Protein AF-A0A2E6PZW2-F1 (afdb_monomer_lite)

Radius of gyration: 17.62 Å; chains: 1; bounding box: 40×20×48 Å

pLDDT: mean 92.81, std 9.89, range [55.97, 98.25]

Foldseek 3Di:
DQDLVRLVVLLVVLVVVVVVDPDDPVRVVVSVVSNVVSVVVNVVVVVVVVVVVVVVVVVVVVVD

Secondary structure (DSSP, 8-state):
---HHHHHHHHHHHHHHHHH----HHHHHHHHHHHHHHHHHHHHHHHHHHHHHHHHHHHHHH--

Structure (mmCIF, N/CA/C/O backbone):
data_AF-A0A2E6PZW2-F1
#
_entry.id   AF-A0A2E6PZW2-F1
#
loop_
_atom_site.group_PDB
_atom_site.id
_atom_site.type_symbol
_atom_site.label_atom_id
_atom_site.label_alt_id
_atom_site.label_comp_id
_atom_site.label_asym_id
_atom_site.label_entity_id
_atom_site.label_seq_id
_atom_site.pdbx_PDB_ins_code
_atom_site.Cartn_x
_atom_site.Cartn_y
_atom_site.Cartn_z
_atom_site.occupancy
_atom_site.B_iso_or_equiv
_atom_site.auth_seq_id
_atom_site.auth_comp_id
_atom_site.auth_asym_id
_atom_site.auth_atom_id
_atom_site.pdbx_PDB_model_num
ATOM 1 N N . MET A 1 1 ? -6.799 -10.855 -8.878 1.00 70.69 1 MET A N 1
AT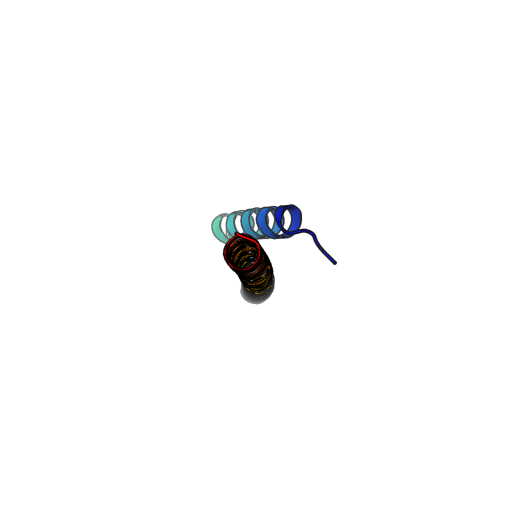OM 2 C CA . MET A 1 1 ? -5.669 -10.013 -8.437 1.00 70.69 1 MET A CA 1
ATOM 3 C C . MET A 1 1 ? -6.128 -8.574 -8.581 1.00 70.69 1 MET A C 1
ATOM 5 O O . MET A 1 1 ? -6.685 -8.267 -9.626 1.00 70.69 1 MET A O 1
ATOM 9 N N . MET A 1 2 ? -6.030 -7.765 -7.526 1.00 84.50 2 MET A N 1
ATOM 10 C CA . MET A 1 2 ? -6.367 -6.334 -7.582 1.00 84.50 2 MET A CA 1
ATOM 11 C C . MET A 1 2 ? -5.267 -5.599 -8.359 1.00 84.50 2 MET A C 1
ATOM 13 O O . MET A 1 2 ? -4.106 -5.983 -8.228 1.00 84.50 2 MET A O 1
ATOM 17 N N . LYS A 1 3 ? -5.614 -4.607 -9.182 1.00 94.94 3 LYS A N 1
ATOM 18 C CA . LYS A 1 3 ? -4.632 -3.824 -9.957 1.00 94.94 3 LYS A CA 1
ATOM 19 C C . LYS A 1 3 ? -3.937 -2.777 -9.081 1.00 94.94 3 LYS A C 1
ATOM 21 O O . LYS A 1 3 ? -4.552 -2.292 -8.135 1.00 94.94 3 LYS A O 1
ATOM 26 N N . TYR A 1 4 ? -2.732 -2.338 -9.458 1.00 95.56 4 TYR A N 1
ATOM 27 C CA . TYR A 1 4 ? -2.001 -1.256 -8.778 1.00 95.56 4 TYR A CA 1
ATOM 28 C C . TYR A 1 4 ? -2.868 -0.024 -8.472 1.00 95.56 4 TYR A C 1
ATOM 30 O O . TYR A 1 4 ? -2.935 0.440 -7.338 1.00 95.56 4 TYR A O 1
ATOM 38 N N . THR A 1 5 ? -3.587 0.493 -9.473 1.00 95.94 5 THR A N 1
ATOM 39 C CA . THR A 1 5 ? -4.425 1.694 -9.315 1.00 95.94 5 THR A CA 1
ATOM 40 C C . THR A 1 5 ? -5.620 1.469 -8.390 1.00 95.94 5 THR A C 1
ATOM 42 O O . THR A 1 5 ? -6.036 2.385 -7.688 1.00 95.94 5 THR A O 1
ATOM 45 N N . GLU A 1 6 ? -6.163 0.252 -8.362 1.00 97.62 6 GLU A N 1
ATOM 46 C CA . GLU A 1 6 ? -7.243 -0.130 -7.450 1.00 97.62 6 GLU A CA 1
ATOM 47 C C . GLU A 1 6 ? -6.721 -0.257 -6.014 1.00 97.62 6 GLU A C 1
ATOM 49 O O . GLU A 1 6 ? -7.371 0.219 -5.086 1.00 97.62 6 GLU A O 1
ATOM 54 N N . ALA A 1 7 ? -5.528 -0.833 -5.834 1.00 97.44 7 ALA A N 1
ATOM 55 C CA . ALA A 1 7 ? -4.868 -0.936 -4.536 1.00 97.44 7 ALA A CA 1
ATOM 56 C C . ALA A 1 7 ? -4.523 0.446 -3.968 1.00 97.44 7 ALA A C 1
ATOM 58 O O . ALA A 1 7 ? -4.809 0.711 -2.804 1.00 97.44 7 ALA A O 1
ATOM 59 N N . MET A 1 8 ? -3.992 1.350 -4.797 1.00 97.56 8 MET A N 1
ATOM 60 C CA . MET A 1 8 ? -3.726 2.738 -4.408 1.00 97.56 8 MET A CA 1
ATOM 61 C C . MET A 1 8 ? -4.996 3.463 -3.974 1.00 97.56 8 MET A C 1
ATOM 63 O O . MET A 1 8 ? -5.016 4.057 -2.900 1.00 97.56 8 MET A O 1
ATOM 67 N N . LYS A 1 9 ? -6.078 3.341 -4.750 1.00 98.12 9 LYS A N 1
ATOM 68 C CA . LYS A 1 9 ? -7.363 3.933 -4.375 1.00 98.12 9 LYS A CA 1
ATOM 69 C C . LYS A 1 9 ? -7.879 3.380 -3.044 1.00 98.12 9 LYS A C 1
ATOM 71 O O . LYS A 1 9 ? -8.336 4.138 -2.200 1.00 98.12 9 LYS A O 1
ATOM 76 N N . ARG A 1 10 ? -7.765 2.067 -2.819 1.00 98.06 10 ARG A N 1
ATOM 77 C CA . ARG A 1 10 ? -8.183 1.471 -1.545 1.00 98.06 10 ARG A CA 1
ATOM 78 C C . ARG A 1 10 ? -7.337 1.970 -0.371 1.00 98.06 10 ARG A C 1
ATOM 80 O O . ARG A 1 10 ? -7.884 2.181 0.705 1.00 98.06 10 ARG A O 1
ATOM 87 N N . ILE A 1 11 ? -6.034 2.176 -0.562 1.00 98.06 11 ILE A N 1
ATOM 88 C CA . ILE A 1 11 ? -5.169 2.771 0.467 1.00 98.06 11 ILE A CA 1
ATOM 89 C C . ILE A 1 11 ? -5.634 4.197 0.800 1.00 98.06 11 ILE A C 1
ATOM 91 O O . ILE A 1 11 ? -5.724 4.531 1.978 1.00 98.06 11 ILE A O 1
ATOM 95 N N . GLU A 1 12 ? -5.963 5.017 -0.201 1.00 98.12 12 GLU A N 1
ATOM 96 C CA . GLU A 1 12 ? -6.505 6.370 0.007 1.00 98.12 12 GLU A CA 1
ATOM 97 C C . GLU A 1 12 ? -7.821 6.340 0.798 1.00 98.12 12 GLU A C 1
ATOM 99 O O . GLU A 1 12 ? -7.978 7.094 1.760 1.00 98.12 12 GLU A O 1
ATOM 104 N N . ASP A 1 13 ? -8.727 5.422 0.449 1.00 98.06 13 ASP A N 1
ATOM 105 C CA . ASP A 1 13 ? -9.988 5.225 1.170 1.00 98.06 13 ASP A CA 1
ATOM 106 C C . ASP A 1 13 ? -9.728 4.834 2.639 1.00 98.06 13 ASP A C 1
ATOM 108 O O . ASP A 1 13 ? -10.294 5.436 3.549 1.00 98.06 13 ASP A O 1
ATOM 112 N N . ILE A 1 14 ? -8.814 3.886 2.890 1.00 97.81 14 ILE A N 1
ATOM 113 C CA . ILE A 1 14 ? -8.422 3.466 4.247 1.00 97.81 14 ILE A CA 1
ATOM 114 C C . ILE A 1 14 ? -7.868 4.642 5.055 1.00 97.81 14 ILE A C 1
ATOM 116 O O . ILE A 1 14 ? -8.245 4.818 6.212 1.00 97.81 14 ILE A O 1
ATOM 120 N N . VAL A 1 15 ? -6.980 5.450 4.469 1.00 97.62 15 VAL A N 1
ATOM 121 C CA . VAL A 1 15 ? -6.423 6.634 5.143 1.00 97.62 15 VAL A CA 1
ATOM 122 C C . VAL A 1 15 ? -7.540 7.607 5.504 1.00 97.62 15 VAL A C 1
ATOM 124 O O . VAL A 1 15 ? -7.601 8.057 6.646 1.00 97.62 15 VAL A O 1
ATOM 127 N N . SER A 1 16 ? -8.463 7.868 4.577 1.00 97.12 16 SER A N 1
ATOM 128 C CA . SER A 1 16 ? -9.600 8.754 4.827 1.00 97.12 16 SER A CA 1
ATOM 129 C C . SER A 1 16 ? -10.500 8.238 5.956 1.00 97.12 16 SER A C 1
ATOM 131 O O . SER A 1 16 ? -10.896 9.015 6.828 1.00 97.12 16 SER A O 1
ATOM 133 N N . GLU A 1 17 ? -10.790 6.935 5.985 1.00 95.94 17 GLU A N 1
ATOM 134 C CA . GLU A 1 17 ? -11.587 6.311 7.047 1.00 95.94 17 GLU A CA 1
ATOM 135 C C . GLU A 1 17 ? -10.874 6.403 8.411 1.00 95.94 17 GLU A C 1
ATOM 137 O O . GLU A 1 17 ? -11.494 6.786 9.407 1.00 95.94 17 GLU A O 1
ATOM 142 N N . LEU A 1 18 ? -9.561 6.154 8.457 1.00 95.75 18 LEU A N 1
ATOM 143 C CA . LEU A 1 18 ? -8.748 6.279 9.673 1.00 95.75 18 LEU A CA 1
ATOM 144 C C . LEU A 1 18 ? -8.684 7.723 10.199 1.00 95.75 18 LEU A C 1
ATOM 146 O O . LEU A 1 18 ? -8.799 7.938 11.407 1.00 95.75 18 LEU A O 1
ATOM 150 N N . GLU A 1 19 ? -8.530 8.710 9.313 1.00 95.81 19 GLU A N 1
ATOM 151 C CA . GLU A 1 19 ? -8.502 10.139 9.660 1.00 95.81 19 GLU A CA 1
ATOM 152 C C . GLU A 1 19 ? -9.862 10.655 10.141 1.00 95.81 19 GLU A C 1
ATOM 154 O O . GLU A 1 19 ? -9.921 11.528 11.011 1.00 95.81 19 GLU A O 1
ATOM 159 N N . SER A 1 20 ? -10.958 10.101 9.612 1.00 94.88 20 SER A N 1
ATOM 160 C CA . SER A 1 20 ? -12.318 10.471 10.021 1.00 94.88 20 SER A CA 1
ATOM 161 C C . SER A 1 20 ? -12.628 10.093 11.477 1.00 94.88 20 SER A C 1
ATOM 163 O O . SER A 1 20 ? -13.461 10.732 12.127 1.00 94.88 20 SER A O 1
ATOM 165 N N . GLY A 1 21 ? -11.916 9.097 12.015 1.00 89.94 21 GLY A N 1
ATOM 166 C CA . GLY A 1 21 ? -12.127 8.574 13.359 1.00 89.94 21 GLY A CA 1
ATOM 167 C C . GLY A 1 21 ? -13.473 7.857 13.518 1.00 89.94 21 GLY A C 1
ATOM 168 O O . GLY A 1 21 ? -14.132 7.480 12.558 1.00 89.94 21 GLY A O 1
ATOM 169 N N . GLY A 1 22 ? -13.885 7.611 14.766 1.00 92.75 22 GLY A N 1
ATOM 170 C CA . GLY A 1 22 ? -15.157 6.931 15.069 1.00 92.75 22 GLY A CA 1
ATOM 171 C C . GLY A 1 22 ? -15.139 5.404 14.916 1.00 92.75 22 GLY A C 1
ATOM 172 O O . GLY A 1 22 ? -16.124 4.752 15.255 1.00 92.75 22 GLY A O 1
ATOM 173 N N . LEU A 1 23 ? -14.016 4.833 14.482 1.00 94.69 23 LEU A N 1
ATOM 174 C CA . LEU A 1 23 ? -13.786 3.394 14.415 1.00 94.69 23 LEU A CA 1
ATOM 175 C C . LEU A 1 23 ? -13.420 2.821 15.787 1.00 94.69 23 LEU A C 1
ATOM 177 O O . LEU A 1 23 ? -12.732 3.454 16.596 1.00 94.69 23 LEU A O 1
ATOM 181 N N . SER A 1 24 ? -13.845 1.589 16.046 1.00 97.44 24 SER A N 1
ATOM 182 C CA . SER A 1 24 ? -13.353 0.825 17.188 1.00 97.44 24 SER A CA 1
ATOM 183 C C . SER A 1 24 ? -11.891 0.420 16.989 1.00 97.44 24 SER A C 1
ATOM 185 O O . SER A 1 24 ? -11.404 0.294 15.868 1.00 97.44 24 SER A O 1
ATOM 187 N N . LEU A 1 25 ? -11.192 0.114 18.087 1.00 96.00 25 LEU A N 1
ATOM 188 C CA . LEU A 1 25 ? -9.800 -0.347 18.036 1.00 96.00 25 LEU A CA 1
ATOM 189 C C . LEU A 1 25 ? -9.605 -1.544 17.087 1.00 96.00 25 LEU A C 1
ATOM 191 O O . LEU A 1 25 ? -8.611 -1.610 16.374 1.00 96.00 25 LEU A O 1
ATOM 195 N N . ASN A 1 26 ? -10.550 -2.487 17.071 1.00 97.44 26 ASN A N 1
ATOM 196 C CA . ASN A 1 26 ? -10.477 -3.668 16.209 1.00 97.44 26 ASN A CA 1
ATOM 197 C C . ASN A 1 26 ? -10.606 -3.292 14.724 1.00 97.44 26 ASN A C 1
ATOM 199 O O . ASN A 1 26 ? -9.845 -3.785 13.897 1.00 97.44 26 ASN A O 1
ATOM 203 N N . GLU A 1 27 ? -11.527 -2.388 14.387 1.00 97.06 27 GLU A N 1
ATOM 204 C CA . GLU A 1 27 ? -11.688 -1.888 13.016 1.00 97.06 27 GLU A CA 1
ATOM 205 C C . GLU A 1 27 ? -10.446 -1.126 12.552 1.00 97.06 27 GLU A C 1
ATOM 207 O O . GLU A 1 27 ? -9.932 -1.407 11.471 1.00 97.06 27 GLU A O 1
ATOM 212 N N . THR A 1 28 ? -9.899 -0.257 13.405 1.00 96.88 28 THR A N 1
ATOM 213 C CA . THR A 1 28 ? -8.647 0.460 13.137 1.00 96.88 28 THR A CA 1
ATOM 214 C C . THR A 1 28 ? -7.485 -0.497 12.868 1.00 96.88 28 THR A C 1
ATOM 216 O O . THR A 1 28 ? -6.724 -0.292 11.924 1.00 96.88 28 THR A O 1
ATOM 219 N N . LEU A 1 29 ? -7.354 -1.568 13.660 1.00 97.75 29 LEU A N 1
ATOM 220 C CA . LEU A 1 29 ? -6.311 -2.579 13.456 1.00 97.75 29 LEU A CA 1
ATOM 221 C C . LEU A 1 29 ? -6.478 -3.312 12.121 1.00 97.75 29 LEU A C 1
ATOM 223 O O . LEU A 1 29 ? -5.505 -3.456 11.386 1.00 97.75 29 LEU A O 1
ATOM 227 N N . LYS A 1 30 ? -7.704 -3.710 11.767 1.00 98.06 30 LYS A N 1
ATOM 228 C CA . LYS A 1 30 ? -7.985 -4.368 10.480 1.00 98.06 30 LYS A CA 1
ATOM 229 C C . LYS A 1 30 ? -7.666 -3.473 9.287 1.00 98.06 30 LYS A C 1
ATOM 231 O O . LYS A 1 30 ? -7.075 -3.938 8.319 1.00 98.06 30 LYS A O 1
ATOM 236 N N . MET A 1 31 ? -8.041 -2.199 9.361 1.00 97.69 31 MET A N 1
ATOM 237 C CA . MET A 1 31 ? -7.730 -1.219 8.320 1.00 97.69 31 MET A CA 1
ATOM 238 C C . MET A 1 31 ? -6.231 -1.017 8.150 1.00 97.69 31 MET A C 1
ATOM 240 O O . MET A 1 31 ? -5.732 -0.956 7.028 1.00 97.69 31 MET A O 1
ATOM 244 N N . PHE A 1 32 ? -5.503 -0.942 9.262 1.00 96.38 32 PHE A N 1
ATOM 245 C CA . PHE A 1 32 ? -4.055 -0.819 9.233 1.00 96.38 32 PHE A CA 1
ATOM 246 C C . PHE A 1 32 ? -3.381 -2.047 8.604 1.00 96.38 32 PHE A C 1
ATOM 248 O O . PHE A 1 32 ? -2.478 -1.894 7.776 1.00 96.38 32 PHE A O 1
ATOM 255 N N . GLU A 1 33 ? -3.81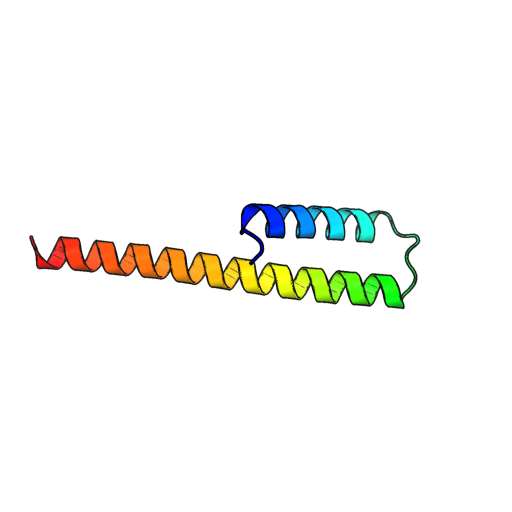7 -3.255 8.970 1.00 98.19 33 GLU A N 1
ATOM 256 C CA . GLU A 1 33 ? -3.336 -4.505 8.368 1.00 98.19 33 GLU A CA 1
ATOM 257 C C . GLU A 1 33 ? -3.616 -4.539 6.860 1.00 98.19 33 GLU A C 1
ATOM 259 O O . GLU A 1 33 ? -2.696 -4.760 6.071 1.00 98.19 33 GLU A O 1
ATOM 264 N N . GLU A 1 34 ? -4.849 -4.228 6.447 1.00 98.12 34 GLU A N 1
ATOM 265 C CA . GLU A 1 34 ? -5.231 -4.174 5.032 1.00 98.12 34 GLU A CA 1
ATOM 266 C C . GLU A 1 34 ? -4.363 -3.174 4.252 1.00 98.12 34 GLU A C 1
ATOM 268 O O . GLU A 1 34 ? -3.791 -3.517 3.215 1.00 98.12 34 GLU A O 1
ATOM 273 N N . GLY A 1 35 ? -4.217 -1.949 4.763 1.00 97.88 35 GLY A N 1
ATOM 274 C CA . GLY A 1 35 ? -3.413 -0.909 4.124 1.00 97.88 35 GLY A CA 1
ATOM 275 C C . GLY A 1 35 ? -1.936 -1.294 4.020 1.00 97.88 35 GLY A C 1
ATOM 276 O O . GLY A 1 35 ? -1.305 -1.057 2.988 1.00 97.88 35 GLY A O 1
ATOM 277 N N . SER A 1 36 ? -1.389 -1.945 5.049 1.00 97.88 36 SER A N 1
ATOM 278 C CA . SER A 1 36 ? 0.001 -2.418 5.064 1.00 97.88 36 SER A CA 1
ATOM 279 C C . SER A 1 36 ? 0.255 -3.497 4.011 1.00 97.88 36 SER A C 1
ATOM 281 O O . SER A 1 36 ? 1.270 -3.450 3.306 1.00 97.88 36 SER A O 1
ATOM 283 N N . ASP A 1 37 ? -0.677 -4.437 3.866 1.00 98.19 37 ASP A N 1
ATOM 284 C CA . ASP A 1 37 ? -0.609 -5.503 2.867 1.00 98.19 37 ASP A CA 1
ATOM 285 C C . ASP A 1 37 ? -0.743 -4.964 1.440 1.00 98.19 37 ASP A C 1
ATOM 287 O O . ASP A 1 37 ? 0.010 -5.370 0.548 1.00 98.19 37 ASP A O 1
ATOM 291 N N . LEU A 1 38 ? -1.665 -4.026 1.209 1.00 98.25 38 LEU A N 1
ATOM 292 C CA . LEU A 1 38 ? -1.811 -3.355 -0.084 1.00 98.25 38 LEU A CA 1
ATOM 293 C C . LEU A 1 38 ? -0.539 -2.586 -0.449 1.00 98.25 38 LEU A C 1
ATOM 295 O O . LEU A 1 38 ? -0.023 -2.739 -1.555 1.00 98.25 38 LEU A O 1
ATOM 299 N N . LEU A 1 39 ? 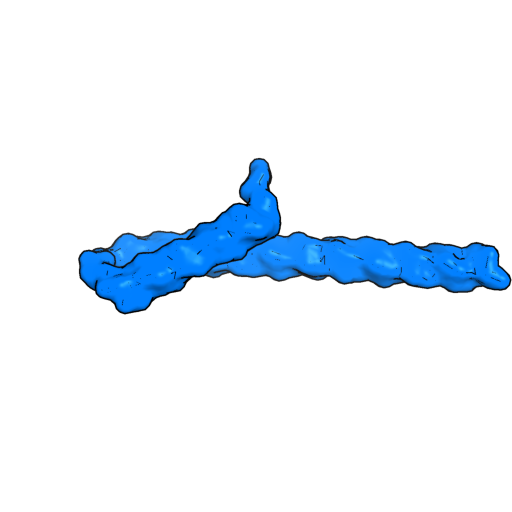0.021 -1.830 0.496 1.00 97.62 39 LEU A N 1
ATOM 300 C CA . LEU A 1 39 ? 1.244 -1.064 0.278 1.00 97.62 39 LEU A CA 1
ATOM 301 C C . LEU A 1 39 ? 2.441 -1.973 -0.031 1.00 97.62 39 LEU A C 1
ATOM 303 O O . LEU A 1 39 ? 3.264 -1.647 -0.889 1.00 97.62 39 LEU A O 1
ATOM 307 N N . LYS A 1 40 ? 2.544 -3.125 0.643 1.00 97.44 40 LYS A N 1
ATOM 308 C CA . LYS A 1 40 ? 3.570 -4.130 0.343 1.00 97.44 40 LYS A CA 1
ATOM 309 C C . LYS A 1 40 ? 3.456 -4.625 -1.099 1.00 97.44 40 LYS A C 1
ATOM 311 O O . LYS A 1 40 ? 4.462 -4.637 -1.800 1.00 97.44 40 LYS A O 1
ATOM 316 N N . ARG A 1 41 ? 2.248 -4.956 -1.553 1.00 96.12 41 ARG A N 1
ATOM 317 C CA . ARG A 1 41 ? 2.010 -5.410 -2.933 1.00 96.12 41 ARG A CA 1
ATOM 318 C C . ARG A 1 41 ? 2.356 -4.342 -3.964 1.00 96.12 41 ARG A C 1
ATOM 320 O O . ARG A 1 41 ? 3.008 -4.656 -4.951 1.00 96.12 41 ARG A O 1
ATOM 327 N N . CYS A 1 42 ? 1.966 -3.089 -3.725 1.00 97.12 42 CYS A N 1
ATOM 328 C CA . CYS A 1 42 ? 2.304 -1.986 -4.625 1.00 97.12 42 CYS A CA 1
ATOM 329 C C . CYS A 1 42 ? 3.823 -1.839 -4.794 1.00 97.12 42 CYS A C 1
ATOM 331 O O . CYS A 1 42 ? 4.292 -1.656 -5.913 1.00 97.12 42 CYS A O 1
ATOM 333 N N . ARG A 1 43 ? 4.597 -1.966 -3.705 1.00 97.25 43 ARG A N 1
ATOM 334 C CA . ARG A 1 43 ? 6.068 -1.953 -3.777 1.00 97.25 43 ARG A CA 1
ATOM 335 C C . ARG A 1 43 ? 6.617 -3.116 -4.598 1.00 97.25 43 ARG A C 1
ATOM 337 O O . ARG A 1 43 ? 7.440 -2.887 -5.471 1.00 97.25 43 ARG A O 1
ATOM 344 N N . GLU A 1 44 ? 6.124 -4.331 -4.366 1.00 96.56 44 GLU A N 1
ATOM 345 C CA . GLU A 1 44 ? 6.550 -5.518 -5.122 1.00 96.56 44 GLU A CA 1
ATOM 346 C C . GLU A 1 44 ? 6.248 -5.393 -6.627 1.00 96.56 44 GLU A C 1
ATOM 348 O O . GLU A 1 44 ? 7.023 -5.871 -7.454 1.00 96.56 44 GLU A O 1
ATOM 353 N N . GLU A 1 45 ? 5.132 -4.760 -7.000 1.00 96.19 45 GLU A N 1
ATOM 354 C CA . GLU A 1 45 ? 4.779 -4.514 -8.404 1.00 96.19 45 GLU A CA 1
ATOM 355 C C . GLU A 1 45 ? 5.697 -3.463 -9.049 1.00 96.19 45 GLU A C 1
ATOM 357 O O . GLU A 1 45 ? 6.136 -3.650 -10.185 1.00 96.19 45 GLU A O 1
ATOM 362 N N . ILE A 1 46 ? 6.042 -2.400 -8.314 1.00 97.31 46 ILE A N 1
ATOM 363 C CA . ILE A 1 46 ? 7.003 -1.382 -8.764 1.00 97.31 46 ILE A CA 1
ATOM 364 C C . ILE A 1 46 ? 8.389 -2.000 -8.958 1.00 97.31 46 ILE A C 1
ATOM 366 O O . ILE A 1 46 ? 8.964 -1.845 -10.030 1.00 97.31 46 ILE A O 1
ATOM 370 N N . GLU A 1 47 ? 8.893 -2.758 -7.983 1.00 97.31 47 GLU A N 1
ATOM 371 C CA . GLU A 1 47 ? 10.203 -3.420 -8.070 1.00 97.31 47 GLU A CA 1
ATOM 372 C C . GLU A 1 47 ? 10.287 -4.358 -9.287 1.00 97.31 47 GLU A C 1
ATOM 374 O O . GLU A 1 47 ? 11.298 -4.411 -9.989 1.00 97.31 47 GLU A O 1
ATOM 379 N N . GLN A 1 48 ? 9.206 -5.085 -9.587 1.00 95.94 48 GLN A N 1
ATOM 380 C CA . GLN A 1 48 ? 9.135 -5.931 -10.782 1.00 95.94 48 GLN A CA 1
ATOM 381 C C . GLN A 1 48 ? 9.142 -5.115 -12.077 1.00 95.94 48 GLN A C 1
ATOM 383 O O . GLN A 1 48 ? 9.764 -5.531 -13.059 1.00 95.94 48 GLN A O 1
ATOM 388 N N . ALA A 1 49 ? 8.453 -3.974 -12.100 1.00 95.75 49 ALA A N 1
ATOM 389 C CA . ALA A 1 49 ? 8.448 -3.081 -13.250 1.00 95.75 49 ALA A CA 1
ATOM 390 C C . ALA A 1 49 ? 9.832 -2.455 -13.484 1.00 95.75 49 ALA A C 1
ATOM 392 O O . ALA A 1 49 ? 10.298 -2.445 -14.622 1.00 95.75 49 ALA A O 1
ATOM 393 N N . GLU A 1 50 ? 10.504 -2.002 -12.423 1.00 96.62 50 GLU A N 1
ATOM 394 C CA . GLU A 1 50 ? 11.869 -1.464 -12.469 1.00 96.62 50 GLU A CA 1
ATOM 395 C C . GLU A 1 50 ? 12.852 -2.508 -12.997 1.00 96.62 50 GLU A C 1
ATOM 397 O O . GLU A 1 5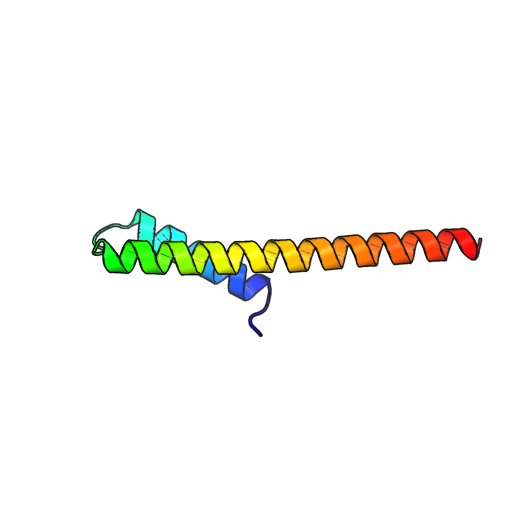0 ? 13.542 -2.256 -13.983 1.00 96.62 50 GLU A O 1
ATOM 402 N N . LYS A 1 51 ? 12.822 -3.727 -12.445 1.00 96.62 51 LYS A N 1
ATOM 403 C CA . LYS A 1 51 ? 13.668 -4.825 -12.923 1.00 96.62 51 LYS A CA 1
ATOM 404 C C . LYS A 1 51 ? 13.464 -5.108 -14.411 1.00 96.62 51 LYS A C 1
ATOM 406 O O . LYS A 1 51 ? 14.424 -5.301 -15.145 1.00 96.62 51 LYS A O 1
ATOM 411 N N . LYS A 1 52 ? 12.211 -5.114 -14.873 1.00 95.50 52 LYS A N 1
ATOM 412 C CA . LYS A 1 52 ? 11.904 -5.336 -16.290 1.00 95.50 52 LYS A CA 1
ATOM 413 C C . LYS A 1 52 ? 12.460 -4.223 -17.182 1.00 95.50 52 LYS A C 1
ATOM 415 O O . LYS A 1 52 ? 12.844 -4.501 -18.313 1.00 95.50 52 LYS A O 1
ATOM 420 N N . ILE A 1 53 ? 12.473 -2.980 -16.706 1.00 96.00 53 ILE A N 1
ATOM 421 C CA . ILE A 1 53 ? 13.083 -1.858 -17.428 1.00 96.00 53 ILE A CA 1
ATOM 422 C C . ILE A 1 53 ? 14.599 -2.049 -17.510 1.00 96.00 53 ILE A C 1
ATOM 424 O O . ILE A 1 53 ? 15.163 -1.866 -18.585 1.00 96.00 53 ILE A O 1
ATOM 428 N N . ASP A 1 54 ? 15.246 -2.445 -16.416 1.00 94.75 54 ASP A N 1
ATOM 429 C CA . ASP A 1 54 ? 16.693 -2.680 -16.395 1.00 94.75 54 ASP A CA 1
ATOM 430 C C . ASP A 1 54 ? 17.103 -3.836 -17.319 1.00 94.75 54 ASP A C 1
ATOM 432 O O . ASP A 1 54 ? 18.043 -3.684 -18.098 1.00 94.75 54 ASP A O 1
ATOM 436 N N . ASP A 1 55 ? 16.352 -4.942 -17.312 1.00 94.12 55 ASP A N 1
ATOM 437 C CA . ASP A 1 55 ? 16.583 -6.082 -18.208 1.00 94.12 55 ASP A CA 1
ATOM 438 C C . ASP A 1 55 ? 16.498 -5.663 -19.692 1.00 94.12 55 ASP A C 1
ATOM 440 O O . ASP A 1 55 ? 17.325 -6.082 -20.500 1.00 94.12 55 ASP A O 1
ATOM 444 N N . LEU A 1 56 ? 15.534 -4.802 -20.053 1.00 92.56 56 LEU A N 1
ATOM 445 C CA . LEU A 1 56 ? 15.394 -4.282 -21.423 1.00 92.56 56 LEU A CA 1
ATOM 446 C C . LEU A 1 56 ? 16.553 -3.358 -21.823 1.00 92.56 56 LEU A C 1
ATOM 448 O O . LEU A 1 56 ? 17.002 -3.386 -22.966 1.00 92.56 56 LEU A O 1
ATOM 452 N N . ARG A 1 57 ? 17.059 -2.543 -20.891 1.00 90.31 57 ARG A N 1
ATOM 453 C CA . ARG A 1 57 ? 18.202 -1.653 -21.158 1.00 90.31 57 ARG A CA 1
ATOM 454 C C . ARG A 1 57 ? 19.486 -2.441 -21.384 1.00 90.31 57 ARG A C 1
ATOM 456 O O . ARG A 1 57 ? 20.250 -2.092 -22.272 1.00 90.31 57 ARG A O 1
ATOM 463 N N . LEU A 1 58 ? 19.697 -3.505 -20.609 1.00 82.75 58 LEU A N 1
ATOM 464 C CA . LEU A 1 58 ? 20.843 -4.397 -20.780 1.00 82.75 58 LEU A CA 1
ATOM 465 C C . LEU A 1 58 ? 20.788 -5.137 -22.123 1.00 82.75 58 LEU A C 1
ATOM 467 O O . LEU A 1 58 ? 21.814 -5.239 -22.787 1.00 82.75 58 LEU A O 1
ATOM 471 N N . SER A 1 59 ? 19.607 -5.593 -22.563 1.00 77.50 59 SER A N 1
ATOM 472 C CA . SER A 1 59 ? 19.481 -6.237 -23.878 1.00 77.50 59 SER A CA 1
ATOM 473 C C . SER A 1 59 ? 19.763 -5.285 -25.042 1.00 77.50 59 SER A C 1
ATOM 475 O O . SER A 1 59 ? 20.401 -5.684 -26.010 1.00 77.5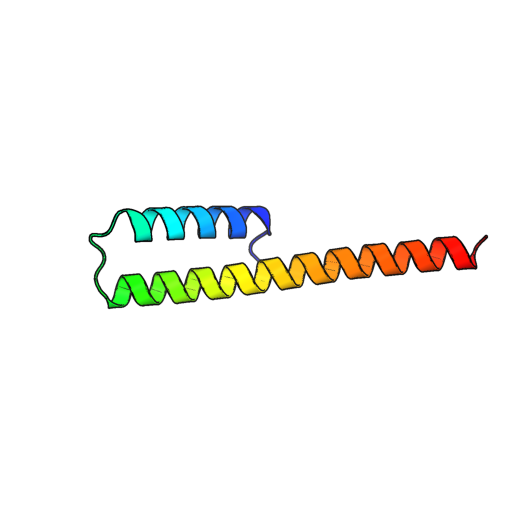0 59 SER A O 1
ATOM 477 N N . ASP A 1 60 ? 19.347 -4.019 -24.937 1.00 72.75 60 ASP A N 1
ATOM 478 C CA . ASP A 1 60 ? 19.595 -3.016 -25.983 1.00 72.75 60 ASP A CA 1
ATOM 479 C C . ASP A 1 60 ? 21.094 -2.654 -26.113 1.00 72.75 60 ASP A C 1
ATOM 481 O O . ASP A 1 60 ? 21.528 -2.207 -27.173 1.00 72.75 60 ASP A O 1
ATOM 485 N N . GLU A 1 61 ? 21.891 -2.843 -25.052 1.00 68.19 61 GLU A N 1
ATOM 486 C CA . GLU A 1 61 ? 23.344 -2.607 -25.041 1.00 68.19 61 GLU A CA 1
ATOM 487 C C . GLU A 1 61 ? 24.161 -3.807 -25.561 1.00 68.19 61 GLU A C 1
ATOM 489 O O . GLU A 1 61 ? 25.267 -3.607 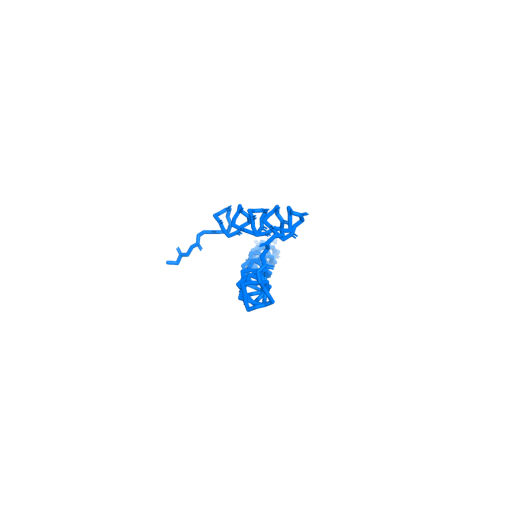-26.059 1.00 68.19 61 GLU A O 1
ATOM 494 N N . GLU A 1 62 ? 23.645 -5.039 -25.470 1.00 62.56 62 GLU A N 1
ATOM 495 C CA . GLU A 1 62 ? 24.311 -6.251 -25.986 1.00 62.56 62 GLU A CA 1
ATOM 496 C C . GLU A 1 62 ? 24.125 -6.446 -27.503 1.00 62.56 62 GLU A C 1
ATOM 498 O O . GLU A 1 62 ? 24.966 -7.077 -28.150 1.00 62.56 62 GLU A O 1
ATOM 503 N N . ASP A 1 63 ? 23.054 -5.886 -28.074 1.00 58.62 63 ASP A N 1
ATOM 504 C CA . ASP A 1 63 ? 22.749 -5.924 -29.513 1.00 58.62 63 ASP A CA 1
ATOM 505 C C . ASP A 1 63 ? 23.353 -4.736 -30.310 1.00 58.62 63 ASP A C 1
ATOM 507 O O . ASP A 1 63 ? 23.203 -4.680 -31.538 1.00 58.62 63 ASP A O 1
ATOM 511 N N . ALA A 1 64 ? 24.031 -3.792 -29.636 1.00 55.97 64 ALA A N 1
ATOM 512 C CA . ALA A 1 64 ? 24.643 -2.579 -30.207 1.00 55.97 64 ALA A CA 1
ATOM 513 C C . ALA A 1 64 ? 26.167 -2.692 -30.403 1.00 55.97 64 ALA A C 1
ATOM 515 O O . ALA A 1 64 ? 26.656 -2.190 -31.447 1.00 55.97 64 ALA A O 1
#

Sequence (64 aa):
MMKYTEAMKRIEDIVSELESGGLSLNETLKMFEEGSDLLKRCREEIEQAEKKIDDLRLSDEEDA